Protein AF-A0AAE0AMY6-F1 (afdb_monomer)

Nearest PDB structures (foldseek):
  6flw-assembly1_B  TM=9.405E-01  e=1.681E-11  Ananas comosus
  4pit-assembly2_D  TM=9.006E-01  e=4.063E-11  Musa acuminata
  3mit-assembly1_A  TM=9.117E-01  e=1.650E-10  Musa acuminata
  4piu-assembly1_A  TM=9.209E-01  e=1.928E-10  Musa acuminata
  4wog-assembly1_D  TM=8.579E-01  e=2.721E-09  Artocarpus

Sequence (171 aa):
MPKGGIVEIIINHGVIIDSLSFKSVCANKEAEYSSNFGGKGGSKTQISIDWPEEYLTSISGTTVKNNNAESYNNAESFVESLTFYTNWHTHGPFGFEKGTHFSLPIENRVIVGFHGRADDYMNAIGVYQNAATSIQGQFMTHKILFLVTKIMSLLVFSLRLTEDWCFGLVI

Radius of gyration: 24.16 Å; Cα contacts (8 Å, |Δi|>4): 359; chains: 1; bounding box: 37×28×103 Å

InterPro domains:
  IPR001229 Jacalin-like lectin domain [PF01419] (5-128)
  IPR001229 Jacalin-like lectin domain [PS51752] (1-131)
  IPR001229 Jacalin-like lectin domain [SM00915] (4-131)
  IPR033734 Jacalin-like lectin domain, plant [cd09612] (5-128)
  IPR036404 Jacalin-like lectin domain superfamily [G3DSA:2.100.10.30] (1-133)
  IPR036404 Jacalin-like lectin domain superfamily [SSF51101] (4-129)

pLDDT: mean 81.61, std 18.01, range [33.69, 98.62]

Structure (mmCIF, N/CA/C/O backbone):
data_AF-A0AAE0AMY6-F1
#
_e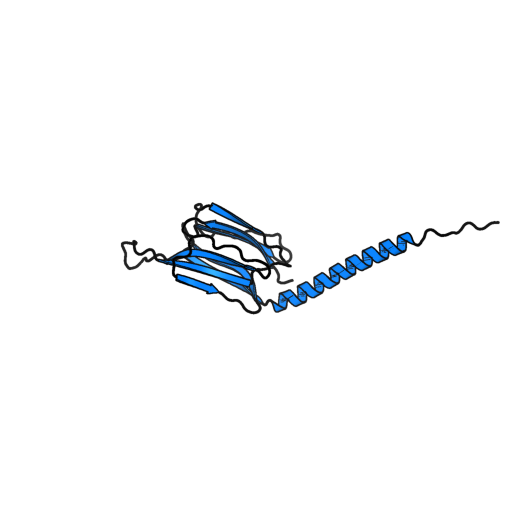ntry.id   AF-A0AAE0AMY6-F1
#
loop_
_atom_site.group_PDB
_atom_site.id
_atom_site.type_symbol
_atom_site.label_atom_id
_atom_site.label_alt_id
_atom_site.label_comp_id
_atom_site.label_asym_id
_atom_site.label_entity_id
_atom_site.label_seq_id
_atom_site.pdbx_PDB_ins_code
_atom_site.Cartn_x
_atom_site.Cartn_y
_atom_site.Cartn_z
_atom_site.occupancy
_atom_site.B_iso_or_equiv
_atom_site.auth_seq_id
_atom_site.auth_comp_id
_atom_site.auth_asym_id
_atom_site.auth_atom_id
_atom_site.pdbx_PDB_model_num
ATOM 1 N N . MET A 1 1 ? -15.451 -6.971 17.723 1.00 40.22 1 MET A N 1
ATOM 2 C CA . MET A 1 1 ? -14.424 -6.348 16.869 1.00 40.22 1 MET A CA 1
ATOM 3 C C . MET A 1 1 ? -14.489 -7.003 15.486 1.00 40.22 1 MET A C 1
ATOM 5 O O . MET A 1 1 ? -14.637 -8.231 15.473 1.00 40.22 1 MET A O 1
ATOM 9 N N . PRO A 1 2 ? -14.370 -6.283 14.340 1.00 50.56 2 PRO A N 1
ATOM 10 C CA . PRO A 1 2 ? -13.691 -6.893 13.201 1.00 50.56 2 PRO A CA 1
ATOM 11 C C . PRO A 1 2 ? -12.449 -7.521 13.794 1.00 50.56 2 PRO A C 1
ATOM 13 O O . PRO A 1 2 ? -11.787 -6.910 14.637 1.00 50.56 2 PRO A O 1
ATOM 16 N N . LYS A 1 3 ? -12.202 -8.784 13.483 1.00 62.28 3 LYS A N 1
ATOM 17 C CA . LYS A 1 3 ? -11.172 -9.540 14.185 1.00 62.28 3 LYS A CA 1
ATOM 18 C C . LYS A 1 3 ? -9.767 -9.064 13.814 1.00 62.28 3 LYS A C 1
ATOM 20 O O . LYS A 1 3 ? -8.887 -9.903 13.804 1.00 62.28 3 LYS A O 1
ATOM 25 N N . GLY A 1 4 ? -9.562 -7.797 13.469 1.00 81.12 4 GLY A N 1
ATOM 26 C CA . GLY A 1 4 ? -8.302 -7.231 13.053 1.00 81.12 4 GLY A CA 1
ATOM 27 C C . GLY A 1 4 ? -8.423 -6.043 12.108 1.00 81.12 4 GLY A C 1
ATOM 28 O O . GLY A 1 4 ? -9.482 -5.817 11.520 1.00 81.12 4 GLY A O 1
ATOM 29 N N . GLY A 1 5 ? -7.313 -5.330 11.966 1.00 90.06 5 GLY A N 1
ATOM 30 C CA . GLY A 1 5 ? -7.114 -4.209 11.053 1.00 90.06 5 GLY A CA 1
ATOM 31 C C . GLY A 1 5 ? -5.622 -3.933 10.871 1.00 90.06 5 GLY A C 1
ATOM 32 O O . GLY A 1 5 ? -4.793 -4.438 11.635 1.00 90.06 5 GLY A O 1
ATOM 33 N N . ILE A 1 6 ? -5.275 -3.172 9.836 1.00 94.94 6 ILE A N 1
ATOM 34 C CA . ILE A 1 6 ? -3.893 -2.749 9.583 1.00 94.94 6 ILE A CA 1
ATOM 35 C C . ILE A 1 6 ? -3.546 -1.615 10.552 1.00 94.94 6 ILE A C 1
ATOM 37 O O . ILE A 1 6 ? -4.314 -0.668 10.680 1.00 94.94 6 ILE A O 1
ATOM 41 N N . VAL A 1 7 ? -2.394 -1.726 11.215 1.00 95.88 7 VAL A N 1
ATOM 42 C CA . VAL A 1 7 ? -1.852 -0.712 12.144 1.00 95.88 7 VAL A CA 1
ATOM 43 C C . VAL A 1 7 ? -0.606 -0.028 11.589 1.00 95.88 7 VAL A C 1
ATOM 45 O O . VAL A 1 7 ? -0.249 1.061 12.025 1.00 95.88 7 VAL A O 1
ATOM 48 N N . GLU A 1 8 ? 0.073 -0.658 10.630 1.00 98.19 8 GLU A N 1
ATOM 49 C CA . GLU A 1 8 ? 1.257 -0.088 9.996 1.00 98.19 8 GLU A CA 1
ATOM 50 C C . GLU A 1 8 ? 1.397 -0.575 8.555 1.00 98.19 8 GLU A C 1
ATOM 52 O O . GLU A 1 8 ? 1.143 -1.745 8.263 1.00 98.19 8 GLU A O 1
ATOM 57 N N . ILE A 1 9 ? 1.853 0.309 7.671 1.00 98.56 9 ILE A N 1
ATOM 58 C CA . ILE A 1 9 ? 2.292 -0.021 6.315 1.00 98.56 9 ILE A CA 1
ATOM 59 C C . ILE A 1 9 ? 3.736 0.445 6.164 1.00 98.56 9 ILE A C 1
ATOM 61 O O . ILE A 1 9 ? 4.067 1.591 6.469 1.00 98.56 9 ILE A O 1
ATOM 65 N N . ILE A 1 10 ? 4.589 -0.436 5.656 1.00 98.50 10 ILE A N 1
ATOM 66 C CA . ILE A 1 10 ? 5.936 -0.106 5.212 1.00 98.50 10 ILE A CA 1
ATOM 67 C C . ILE A 1 10 ? 5.952 -0.238 3.695 1.00 98.50 10 ILE A C 1
ATOM 69 O O . ILE A 1 10 ? 5.712 -1.320 3.158 1.00 98.50 10 ILE A O 1
ATOM 73 N N . ILE A 1 11 ? 6.257 0.862 3.017 1.00 98.50 11 ILE A N 1
ATOM 74 C CA . ILE A 1 11 ? 6.393 0.912 1.566 1.00 98.50 11 ILE A CA 1
ATOM 75 C C . ILE A 1 11 ? 7.796 1.393 1.207 1.00 98.50 11 ILE A C 1
ATOM 77 O O . ILE A 1 11 ? 8.239 2.446 1.668 1.00 98.50 11 ILE A O 1
ATOM 81 N N . ASN A 1 12 ? 8.503 0.608 0.400 1.00 98.25 12 ASN A N 1
ATOM 82 C CA . ASN A 1 12 ? 9.777 0.998 -0.186 1.00 98.25 12 ASN A CA 1
ATOM 83 C C . ASN A 1 12 ? 9.531 1.399 -1.637 1.00 98.25 12 ASN A C 1
ATOM 85 O O . ASN A 1 12 ? 8.919 0.643 -2.395 1.00 98.25 12 ASN A O 1
ATOM 89 N N . HIS A 1 13 ? 9.970 2.598 -2.011 1.00 97.62 13 HIS A N 1
ATOM 90 C CA . HIS A 1 13 ? 9.676 3.154 -3.330 1.00 97.62 13 HIS A CA 1
ATOM 91 C C . HIS A 1 13 ? 10.806 4.028 -3.872 1.00 97.62 13 HIS A C 1
ATOM 93 O O . HIS A 1 13 ? 11.558 4.656 -3.121 1.00 97.62 13 HIS A O 1
ATOM 99 N N . GLY A 1 14 ? 10.911 4.057 -5.196 1.00 94.38 14 GLY A N 1
ATOM 100 C CA . GLY A 1 14 ? 11.752 4.964 -5.967 1.00 94.38 14 GLY A CA 1
ATOM 101 C C . GLY A 1 14 ? 10.951 5.541 -7.129 1.00 94.38 14 GLY A C 1
ATOM 102 O O . GLY A 1 14 ? 9.996 6.280 -6.924 1.00 94.38 14 GLY A O 1
ATOM 103 N N . VAL A 1 15 ? 11.324 5.193 -8.363 1.00 91.25 15 VAL A N 1
ATOM 104 C CA . VAL A 1 15 ? 10.487 5.485 -9.546 1.00 91.25 15 VAL A CA 1
ATOM 105 C C . VAL A 1 15 ? 9.274 4.549 -9.607 1.00 91.25 15 VAL A C 1
ATOM 107 O O . VAL A 1 15 ? 8.220 4.946 -10.088 1.00 91.25 15 VAL A O 1
ATOM 110 N N . ILE A 1 16 ? 9.425 3.326 -9.096 1.00 93.88 16 ILE A N 1
ATOM 111 C CA . ILE A 1 16 ? 8.370 2.316 -8.964 1.00 93.88 16 ILE A CA 1
ATOM 112 C C . ILE A 1 16 ? 8.266 1.853 -7.507 1.00 93.88 16 ILE A C 1
ATOM 114 O O . ILE A 1 16 ? 9.087 2.243 -6.670 1.00 93.88 16 ILE A O 1
ATOM 118 N N . ILE A 1 17 ? 7.273 1.018 -7.198 1.00 97.31 17 ILE A N 1
ATOM 119 C CA . ILE A 1 17 ? 7.164 0.377 -5.887 1.00 97.31 17 ILE A CA 1
ATOM 120 C C . ILE A 1 17 ? 8.095 -0.838 -5.827 1.00 97.31 17 ILE A C 1
ATOM 122 O O . ILE A 1 17 ? 7.868 -1.855 -6.488 1.00 97.31 17 ILE A O 1
ATOM 126 N N . ASP A 1 18 ? 9.135 -0.739 -5.000 1.00 96.19 18 ASP A N 1
ATOM 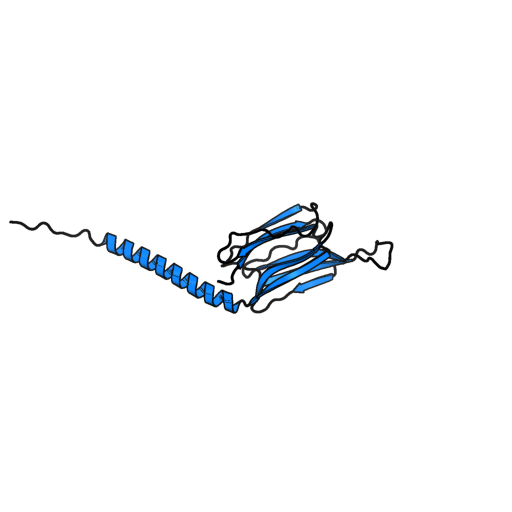127 C CA . ASP A 1 18 ? 10.088 -1.819 -4.752 1.00 96.19 18 ASP A CA 1
ATOM 128 C C . ASP A 1 18 ? 9.478 -2.900 -3.868 1.00 96.19 18 ASP A C 1
ATOM 130 O O . ASP A 1 18 ? 9.555 -4.086 -4.191 1.00 96.19 18 ASP A O 1
ATOM 134 N N . SER A 1 19 ? 8.857 -2.505 -2.754 1.00 97.44 19 SER A N 1
ATOM 135 C CA . SER A 1 19 ? 8.168 -3.459 -1.892 1.00 97.44 19 SER A CA 1
ATOM 136 C C . SER A 1 19 ? 7.124 -2.862 -0.961 1.00 97.44 19 SER A C 1
ATOM 138 O O . SER A 1 19 ? 7.110 -1.667 -0.663 1.00 97.44 19 SER A O 1
ATOM 140 N N . LEU A 1 20 ? 6.253 -3.745 -0.476 1.00 98.12 20 LEU A N 1
ATOM 141 C CA . LEU A 1 20 ? 5.234 -3.465 0.525 1.00 98.12 20 LEU A CA 1
ATOM 142 C C . LEU A 1 20 ? 5.278 -4.537 1.620 1.00 98.12 20 LEU A C 1
ATOM 144 O O . LEU A 1 20 ? 5.345 -5.731 1.334 1.00 98.12 20 LEU A O 1
ATOM 148 N N . SER A 1 21 ? 5.155 -4.133 2.876 1.00 97.69 21 SER A N 1
ATOM 149 C CA . SER A 1 21 ? 4.741 -5.009 3.973 1.00 97.69 21 SER A CA 1
ATOM 150 C C . SER A 1 21 ? 3.800 -4.249 4.895 1.00 97.69 21 SER A C 1
ATOM 152 O O . SER A 1 21 ? 3.742 -3.020 4.876 1.00 97.69 21 SER A O 1
ATOM 154 N N . PHE A 1 22 ? 3.016 -4.968 5.685 1.00 97.69 22 PHE A N 1
ATOM 155 C CA . PHE A 1 22 ? 2.082 -4.341 6.608 1.00 97.69 22 PHE A CA 1
ATOM 156 C C . PHE A 1 22 ? 2.008 -5.121 7.908 1.00 97.69 22 PHE A C 1
ATOM 158 O O . PHE A 1 22 ? 2.178 -6.339 7.933 1.00 97.69 22 PHE A O 1
ATOM 165 N N . LYS A 1 23 ? 1.728 -4.409 8.993 1.00 96.62 23 LYS A N 1
ATOM 166 C CA . LYS A 1 23 ? 1.431 -4.996 10.291 1.00 96.62 23 LYS A CA 1
ATOM 167 C C . LYS A 1 23 ? -0.066 -4.949 10.517 1.00 96.62 23 LYS A C 1
ATOM 169 O O . LYS A 1 23 ? -0.695 -3.906 10.336 1.00 96.62 23 LYS A O 1
ATOM 174 N N . SER A 1 24 ? -0.636 -6.066 10.943 1.00 92.75 24 SER A N 1
ATOM 175 C CA . SER A 1 24 ? -2.055 -6.147 11.275 1.00 92.75 24 SER A CA 1
ATOM 176 C C . SER A 1 24 ? -2.256 -6.755 12.652 1.00 92.75 24 SER A C 1
ATOM 178 O O . SER A 1 24 ? -1.534 -7.662 13.064 1.00 92.75 24 SER A O 1
ATOM 180 N N . VAL A 1 25 ? -3.238 -6.240 13.380 1.00 89.38 25 VAL A N 1
ATOM 181 C CA . VAL A 1 25 ? -3.747 -6.884 14.592 1.00 89.38 25 VAL A CA 1
ATOM 182 C C . VAL A 1 25 ? -4.810 -7.887 14.194 1.00 89.38 25 VAL A C 1
ATOM 184 O O . VAL A 1 25 ? -5.566 -7.616 13.267 1.00 89.38 25 VAL A O 1
ATOM 187 N N . CYS A 1 26 ? -4.905 -9.013 14.901 1.00 80.25 26 CYS A N 1
ATOM 188 C CA . CYS A 1 26 ? -6.055 -9.908 14.822 1.00 80.25 26 CYS A CA 1
ATOM 189 C C . CYS A 1 26 ? -6.663 -10.127 16.216 1.00 80.25 26 CYS A C 1
ATOM 191 O O . CYS A 1 26 ? -5.959 -10.060 17.217 1.00 80.25 26 CYS A O 1
ATOM 193 N N . ALA A 1 27 ? -7.970 -10.387 16.319 1.00 71.00 27 ALA A N 1
ATOM 194 C CA . ALA A 1 27 ? -8.620 -10.584 17.612 1.00 71.00 27 ALA A CA 1
ATOM 195 C C . ALA A 1 27 ? -7.957 -11.743 18.357 1.00 71.00 27 ALA A C 1
ATOM 197 O O . ALA A 1 27 ? -7.867 -12.855 17.831 1.00 71.00 27 ALA A O 1
ATOM 198 N N . ASN A 1 28 ? -7.548 -11.459 19.593 1.00 67.31 28 ASN A N 1
ATOM 199 C CA . ASN A 1 28 ? -6.885 -12.392 20.502 1.00 67.31 28 ASN A CA 1
ATOM 200 C C . ASN A 1 28 ? -5.501 -12.862 20.019 1.00 67.31 28 ASN A C 1
ATOM 202 O O . ASN A 1 28 ? -5.031 -13.909 20.458 1.00 67.31 28 ASN A O 1
ATOM 206 N N . LYS A 1 29 ? -4.860 -12.108 19.118 1.00 73.19 29 LYS A N 1
ATOM 207 C CA . LYS A 1 29 ? -3.481 -12.327 18.679 1.00 73.19 29 LYS A CA 1
ATOM 208 C C . LYS A 1 29 ? -2.677 -11.040 18.795 1.00 73.19 29 LYS A C 1
ATOM 210 O O . LYS A 1 29 ? -3.230 -9.943 18.720 1.00 73.19 29 LYS A O 1
ATOM 215 N N . GLU A 1 30 ? -1.371 -11.190 18.966 1.00 81.81 30 GLU A N 1
ATOM 216 C CA . GLU A 1 30 ? -0.452 -10.064 18.848 1.00 81.81 30 GLU A CA 1
ATOM 217 C C . GLU A 1 30 ? -0.438 -9.527 17.411 1.00 81.81 30 GLU A C 1
ATOM 219 O O . GLU A 1 30 ? -0.859 -10.193 16.463 1.00 81.81 30 GLU A O 1
ATOM 224 N N . ALA A 1 31 ? 0.003 -8.281 17.256 1.00 86.62 31 ALA A N 1
ATOM 225 C CA . ALA A 1 31 ? 0.132 -7.663 15.948 1.00 86.62 31 ALA A CA 1
ATOM 226 C C . ALA A 1 31 ? 1.286 -8.311 15.172 1.00 86.62 31 ALA A C 1
ATOM 228 O O . ALA A 1 31 ? 2.437 -8.234 15.603 1.00 86.62 31 ALA A O 1
ATOM 229 N N . GLU A 1 32 ? 0.993 -8.871 14.004 1.00 92.19 32 GLU A N 1
ATOM 230 C CA . GLU A 1 32 ? 1.958 -9.595 13.177 1.00 92.19 32 GLU A CA 1
ATOM 231 C C . GLU A 1 32 ? 2.218 -8.847 11.867 1.00 92.19 32 GLU A C 1
ATOM 233 O O . GLU A 1 32 ? 1.322 -8.213 11.299 1.00 92.19 32 GLU A O 1
ATOM 238 N N . TYR A 1 33 ? 3.462 -8.919 11.394 1.00 94.88 33 TYR A N 1
ATOM 239 C CA . TYR A 1 33 ? 3.828 -8.438 10.067 1.00 94.88 33 TYR A CA 1
ATOM 240 C C . TYR A 1 33 ? 3.501 -9.483 9.004 1.00 94.88 33 TYR A C 1
ATOM 242 O O . TYR A 1 33 ? 3.716 -10.679 9.199 1.00 94.88 33 TYR A O 1
ATOM 250 N N . SER A 1 34 ? 3.046 -9.011 7.849 1.00 94.94 34 SER A N 1
ATOM 251 C CA . SER A 1 34 ? 3.034 -9.795 6.623 1.00 94.94 34 SER A CA 1
ATOM 252 C C . SER A 1 34 ? 4.459 -10.139 6.184 1.00 94.94 34 SER A C 1
ATOM 254 O O . SER A 1 34 ? 5.437 -9.504 6.586 1.00 94.94 34 SER A O 1
ATOM 256 N N . SER A 1 35 ? 4.580 -11.087 5.256 1.00 94.56 35 SER A N 1
ATOM 257 C CA . SER A 1 35 ? 5.783 -11.181 4.428 1.00 94.56 35 SER A CA 1
ATOM 258 C C . SER A 1 35 ? 6.017 -9.871 3.662 1.00 94.56 35 SER A C 1
ATOM 260 O O . SER A 1 35 ? 5.079 -9.108 3.411 1.00 94.56 35 SER A O 1
ATOM 262 N N . ASN A 1 36 ? 7.270 -9.618 3.285 1.00 95.00 36 ASN A N 1
ATOM 263 C CA . ASN A 1 36 ? 7.610 -8.529 2.377 1.00 95.00 36 ASN A CA 1
ATOM 264 C C . ASN A 1 36 ? 7.263 -8.931 0.941 1.00 95.00 36 ASN A C 1
ATOM 266 O O . ASN A 1 36 ? 7.729 -9.966 0.466 1.00 95.00 36 ASN A O 1
ATOM 270 N N . PHE A 1 37 ? 6.461 -8.119 0.260 1.00 94.19 37 PHE A N 1
ATOM 271 C CA . PHE A 1 37 ? 6.127 -8.295 -1.149 1.00 94.19 37 PHE A CA 1
ATOM 272 C C . PHE A 1 37 ? 7.065 -7.424 -1.980 1.00 94.19 37 PHE A C 1
ATOM 274 O O . PHE A 1 37 ? 6.827 -6.224 -2.081 1.00 94.19 37 PHE A O 1
ATOM 281 N N . GLY A 1 38 ? 8.124 -8.010 -2.540 1.00 94.06 38 GLY A N 1
ATOM 282 C CA . GLY A 1 38 ? 9.098 -7.313 -3.384 1.00 94.06 38 GLY A CA 1
ATOM 283 C C . GLY A 1 38 ? 10.525 -7.330 -2.830 1.00 94.06 38 GLY A C 1
ATOM 284 O O . GLY A 1 38 ? 10.827 -8.022 -1.849 1.00 94.06 38 GLY A O 1
ATOM 285 N N . GLY A 1 39 ? 11.398 -6.532 -3.445 1.00 92.88 39 GLY A N 1
ATOM 286 C CA . GLY A 1 39 ? 12.827 -6.482 -3.157 1.00 92.88 39 GLY A CA 1
ATOM 287 C C . GLY A 1 39 ? 13.228 -5.561 -1.999 1.00 92.88 39 GLY A C 1
ATOM 288 O O . GLY A 1 39 ? 12.407 -5.039 -1.240 1.00 92.88 39 GLY A O 1
ATOM 289 N N . LYS A 1 40 ? 14.546 -5.367 -1.864 1.00 94.06 40 LYS A N 1
ATOM 290 C CA . LYS A 1 40 ? 15.195 -4.536 -0.826 1.00 94.06 40 LYS A CA 1
ATOM 291 C C . LYS A 1 40 ? 15.580 -3.130 -1.316 1.00 94.06 40 LYS A C 1
ATOM 293 O O . LYS A 1 40 ? 16.319 -2.438 -0.618 1.00 94.06 40 LYS A O 1
ATOM 298 N N . GLY A 1 41 ? 15.167 -2.763 -2.529 1.00 93.50 41 GLY A N 1
ATOM 299 C CA . GLY A 1 41 ? 15.420 -1.450 -3.117 1.00 93.50 41 GLY A CA 1
ATOM 300 C C . GLY A 1 41 ? 14.522 -0.358 -2.534 1.00 93.50 41 GLY A C 1
ATOM 301 O O . GLY A 1 41 ? 13.781 -0.590 -1.579 1.00 93.50 41 GLY A O 1
ATOM 302 N N . GLY A 1 42 ? 14.590 0.829 -3.135 1.00 95.31 42 GLY A N 1
ATOM 303 C CA . GLY A 1 42 ? 13.743 1.965 -2.781 1.00 95.31 42 GLY A CA 1
ATOM 304 C C . GLY A 1 42 ? 14.072 2.631 -1.441 1.00 95.31 42 GLY A C 1
ATOM 305 O O . GLY A 1 42 ? 14.866 2.156 -0.629 1.00 95.31 42 GLY A O 1
ATOM 306 N N . SER A 1 43 ? 13.443 3.784 -1.218 1.00 97.88 43 SER A N 1
ATOM 307 C CA . SER A 1 43 ? 13.465 4.495 0.061 1.00 97.88 43 SER A CA 1
ATOM 308 C C . SER A 1 43 ? 12.292 4.055 0.929 1.00 97.88 43 SER A C 1
ATOM 310 O O . SER A 1 43 ? 11.143 4.064 0.485 1.00 97.88 43 SER A O 1
ATOM 312 N N . LYS A 1 44 ? 12.576 3.706 2.188 1.00 98.25 44 LYS A N 1
ATOM 313 C CA . LYS A 1 44 ? 11.558 3.269 3.147 1.00 98.25 44 LYS A CA 1
ATOM 314 C C . LYS A 1 44 ? 10.688 4.436 3.598 1.00 98.25 44 LYS A C 1
ATOM 316 O O . LYS A 1 44 ? 11.189 5.423 4.128 1.00 98.25 44 LYS A O 1
ATOM 321 N N . THR A 1 45 ? 9.376 4.273 3.483 1.00 98.62 45 THR A N 1
ATOM 322 C CA . THR A 1 45 ? 8.367 5.110 4.137 1.00 98.62 45 THR A CA 1
ATOM 323 C C . THR A 1 45 ? 7.494 4.244 5.038 1.00 98.62 45 THR A C 1
ATOM 325 O O . THR A 1 45 ? 7.100 3.142 4.661 1.00 98.62 45 THR A O 1
ATOM 328 N N . GLN A 1 46 ? 7.213 4.733 6.244 1.00 98.56 46 GLN A N 1
ATOM 329 C CA . GLN A 1 46 ? 6.379 4.051 7.231 1.00 98.56 46 GLN A CA 1
ATOM 330 C C . GLN A 1 46 ? 5.132 4.889 7.505 1.00 98.56 46 GLN A C 1
ATOM 332 O O . GLN A 1 46 ? 5.228 6.097 7.718 1.00 98.56 46 GLN A O 1
ATOM 337 N N . ILE A 1 47 ? 3.976 4.236 7.490 1.00 98.44 47 ILE A N 1
ATOM 338 C CA . ILE A 1 47 ? 2.668 4.841 7.722 1.00 98.44 47 ILE A CA 1
ATOM 339 C C . ILE A 1 47 ? 2.057 4.143 8.928 1.00 98.44 47 ILE A C 1
ATOM 341 O O . ILE A 1 47 ? 1.788 2.943 8.871 1.00 98.44 47 ILE A O 1
ATOM 345 N N . SER A 1 48 ? 1.833 4.892 10.001 1.00 97.81 48 SER A N 1
ATOM 346 C CA . SER A 1 48 ? 1.093 4.416 11.168 1.00 97.81 48 SER A CA 1
ATOM 347 C C . SER A 1 48 ? -0.392 4.685 10.971 1.00 97.81 48 SER A C 1
ATOM 349 O O . SER A 1 48 ? -0.761 5.790 10.583 1.00 97.81 48 SER A O 1
ATOM 351 N N . ILE A 1 49 ? -1.224 3.687 11.253 1.00 96.44 49 ILE A N 1
ATOM 352 C CA . ILE A 1 49 ? -2.683 3.777 11.179 1.00 96.44 49 ILE A CA 1
ATOM 353 C C . ILE A 1 49 ? -3.225 3.639 12.598 1.00 96.44 49 ILE A C 1
ATOM 355 O O . ILE A 1 49 ? -2.964 2.630 13.260 1.00 96.44 49 ILE A O 1
ATOM 359 N N . ASP A 1 50 ? -3.978 4.638 13.060 1.00 93.69 50 ASP A N 1
ATOM 360 C CA . ASP A 1 50 ? -4.560 4.664 14.409 1.00 93.69 50 ASP A CA 1
ATOM 361 C C . ASP A 1 50 ? -5.791 3.750 14.525 1.00 93.69 50 ASP A C 1
ATOM 363 O O . ASP A 1 50 ? -6.913 4.185 14.775 1.00 93.69 50 ASP A O 1
ATOM 367 N N . TRP A 1 51 ? -5.608 2.455 14.273 1.00 89.50 51 TRP A N 1
ATOM 368 C CA . TRP A 1 51 ? -6.674 1.471 14.420 1.00 89.50 51 TRP A CA 1
ATOM 369 C C . TRP A 1 51 ? -7.092 1.353 15.896 1.00 89.50 51 TRP A C 1
ATOM 371 O O . TRP A 1 51 ? -6.224 1.128 16.746 1.00 89.50 51 TRP A O 1
ATOM 381 N N . PRO A 1 52 ? -8.398 1.325 16.223 1.00 87.38 52 PRO A N 1
ATOM 382 C CA . PRO A 1 52 ? -9.539 1.230 15.307 1.00 87.38 52 PRO A CA 1
ATOM 383 C C . PRO A 1 52 ? -10.111 2.518 14.701 1.00 87.38 52 PRO A C 1
ATOM 385 O O . PRO A 1 52 ? -10.971 2.439 13.820 1.00 87.38 52 PRO A O 1
ATOM 388 N N . GLU A 1 53 ? -9.752 3.683 15.214 1.00 87.88 53 GLU A N 1
ATOM 389 C CA . GLU A 1 53 ? -10.370 4.950 14.838 1.00 87.88 53 GLU A CA 1
ATOM 390 C C . GLU A 1 53 ? -10.047 5.377 13.401 1.00 87.88 53 GLU A C 1
ATOM 392 O O . GLU A 1 53 ? -10.902 5.962 12.725 1.00 87.88 53 GLU A O 1
ATOM 397 N N . GLU A 1 54 ? -8.855 5.025 12.937 1.00 92.38 54 GLU A N 1
ATOM 398 C CA . GLU A 1 54 ? -8.398 5.152 11.568 1.00 92.38 54 GLU A CA 1
ATOM 399 C C . GLU A 1 54 ? -8.295 3.783 10.893 1.00 92.38 54 GLU A C 1
ATOM 401 O O . GLU A 1 54 ? -7.796 2.805 11.451 1.00 92.38 54 GLU A O 1
ATOM 406 N N . TYR A 1 55 ? -8.776 3.704 9.659 1.00 92.19 55 TYR A N 1
ATOM 407 C CA . TYR A 1 55 ? -8.746 2.494 8.862 1.00 92.19 55 TYR A CA 1
ATOM 408 C C . TYR A 1 55 ? -8.757 2.817 7.374 1.00 92.19 55 TYR A C 1
ATOM 410 O O . TYR A 1 55 ? -9.305 3.825 6.927 1.00 92.19 55 TYR A O 1
ATOM 418 N N . LEU A 1 56 ? -8.167 1.919 6.591 1.00 94.56 56 LEU A N 1
ATOM 419 C CA . LEU A 1 56 ? -8.089 2.050 5.144 1.00 94.56 56 LEU A CA 1
ATOM 420 C C . LEU A 1 56 ? -9.459 1.865 4.482 1.00 94.56 56 LEU A C 1
ATOM 422 O O . LEU A 1 56 ? -10.155 0.868 4.7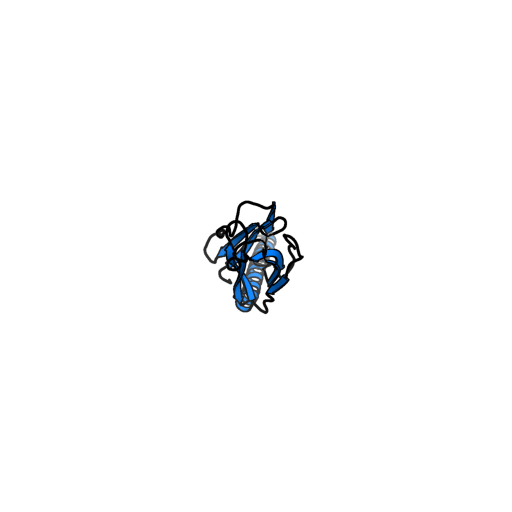10 1.00 94.56 56 LEU A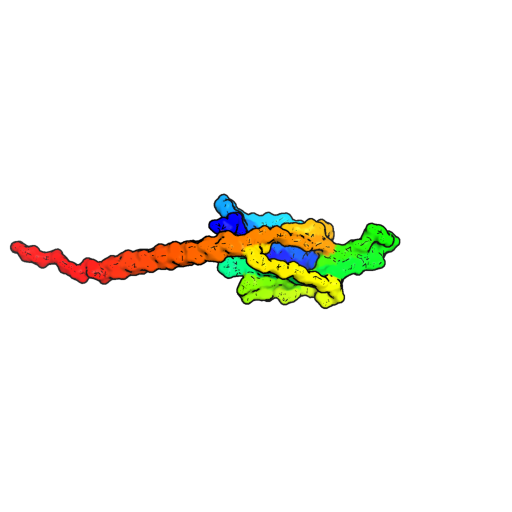 O 1
ATOM 426 N N . THR A 1 57 ? -9.797 2.807 3.610 1.00 93.56 57 THR A N 1
ATOM 427 C CA . THR A 1 57 ? -11.059 2.873 2.865 1.00 93.56 57 THR A CA 1
ATOM 428 C C . THR A 1 57 ? -10.864 2.671 1.368 1.00 93.56 57 THR A C 1
ATOM 430 O O . THR A 1 57 ? -11.811 2.302 0.685 1.00 93.56 57 THR A O 1
ATOM 433 N N . SER A 1 58 ? -9.666 2.907 0.830 1.00 95.69 58 SER A N 1
ATOM 434 C CA . SER A 1 58 ? -9.391 2.775 -0.604 1.00 95.69 58 SER A CA 1
ATOM 435 C C . SER A 1 58 ? -7.886 2.750 -0.876 1.00 95.69 58 SER A C 1
ATOM 437 O O . SER A 1 58 ? -7.083 3.170 -0.038 1.00 95.69 58 SER A O 1
ATOM 439 N N . ILE A 1 59 ? -7.519 2.303 -2.078 1.00 97.44 59 ILE A N 1
ATOM 440 C CA . ILE A 1 59 ? -6.203 2.545 -2.676 1.00 97.44 59 ILE A CA 1
ATOM 441 C C . ILE A 1 59 ? -6.350 3.025 -4.122 1.00 97.44 59 ILE A C 1
ATOM 443 O O . ILE A 1 59 ? -7.301 2.663 -4.824 1.00 97.44 59 ILE A O 1
ATOM 447 N N . SER A 1 60 ? -5.381 3.803 -4.582 1.00 97.75 60 SER A N 1
ATOM 448 C CA . SER A 1 60 ? -5.181 4.137 -5.994 1.00 97.75 60 SER A CA 1
ATOM 449 C C . SER A 1 60 ? -3.700 4.060 -6.345 1.00 97.75 60 SER A C 1
ATOM 451 O O . SER A 1 60 ? -2.855 3.870 -5.468 1.00 97.75 60 SER A O 1
ATOM 453 N N . GLY A 1 61 ? -3.385 4.174 -7.628 1.00 97.81 61 GLY A N 1
ATOM 454 C CA . GLY A 1 61 ? -2.009 4.203 -8.097 1.00 97.81 61 GLY A CA 1
ATOM 455 C C . GLY A 1 61 ? -1.913 4.159 -9.611 1.00 97.81 61 GLY A C 1
ATOM 456 O O . GLY A 1 61 ? -2.923 4.211 -10.314 1.00 97.81 61 GLY A O 1
ATOM 457 N N . THR A 1 62 ? -0.695 4.024 -10.121 1.00 96.88 62 THR A N 1
ATOM 458 C CA . THR A 1 62 ? -0.416 3.816 -11.544 1.00 96.88 62 THR A CA 1
ATOM 459 C C . THR A 1 62 ? 0.325 2.506 -11.776 1.00 96.88 62 THR A C 1
ATOM 461 O O . THR A 1 62 ? 1.042 1.994 -10.916 1.00 96.88 62 THR A O 1
ATOM 464 N N . THR A 1 63 ? 0.144 1.935 -12.965 1.00 94.81 63 THR A N 1
ATOM 465 C CA . THR A 1 63 ? 0.912 0.779 -13.440 1.00 94.81 63 THR A CA 1
ATOM 466 C C . THR A 1 63 ? 1.642 1.109 -14.730 1.00 94.81 63 THR A C 1
ATOM 468 O O . THR A 1 63 ? 1.118 1.814 -15.596 1.00 94.81 63 THR A O 1
ATOM 471 N N . VAL A 1 64 ? 2.843 0.567 -14.887 1.00 91.88 64 VAL A N 1
ATOM 472 C CA . VAL A 1 64 ? 3.644 0.704 -16.105 1.00 91.88 64 VAL A CA 1
ATOM 473 C C . VAL A 1 64 ? 3.993 -0.674 -16.649 1.00 91.88 64 VAL A C 1
ATOM 475 O O . VAL A 1 64 ? 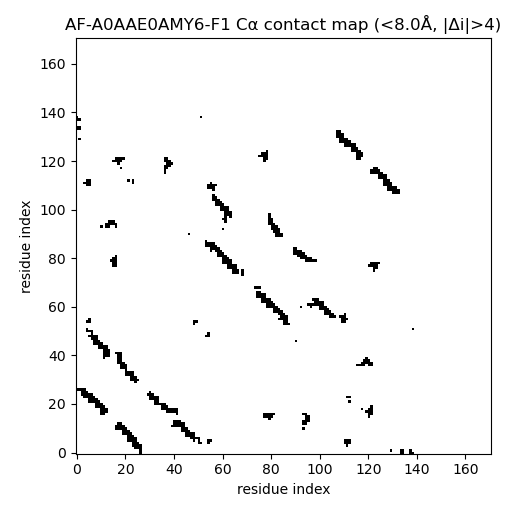4.148 -1.631 -15.892 1.00 91.88 64 VAL A O 1
ATOM 478 N N . LYS A 1 65 ? 4.100 -0.788 -17.973 1.00 87.75 65 LYS A N 1
ATOM 479 C CA . LYS A 1 65 ? 4.588 -1.997 -18.643 1.00 87.75 65 LYS A CA 1
ATOM 480 C C . LYS A 1 65 ? 6.031 -1.785 -19.066 1.00 87.75 65 LYS A C 1
ATOM 482 O O . LYS A 1 65 ? 6.345 -0.766 -19.679 1.00 87.75 65 LYS A O 1
ATOM 487 N N . ASN A 1 66 ? 6.891 -2.752 -18.779 1.00 74.69 66 ASN A N 1
ATOM 488 C CA . ASN A 1 66 ? 8.225 -2.781 -19.350 1.00 74.69 66 ASN A CA 1
ATOM 489 C C . ASN A 1 66 ? 8.172 -3.422 -20.737 1.00 74.69 66 ASN A C 1
ATOM 491 O O . ASN A 1 66 ? 8.023 -4.633 -20.884 1.00 74.69 66 ASN A O 1
ATOM 495 N N . ASN A 1 67 ? 8.290 -2.575 -21.757 1.00 67.25 67 ASN A N 1
ATOM 496 C CA . ASN A 1 67 ? 8.265 -2.986 -23.160 1.00 67.25 67 ASN A CA 1
ATOM 497 C C . ASN A 1 67 ? 9.661 -3.371 -23.690 1.00 67.25 67 ASN A C 1
ATOM 499 O O . ASN A 1 67 ? 9.779 -3.723 -24.858 1.00 67.25 67 ASN A O 1
ATOM 503 N N . ASN A 1 68 ? 10.707 -3.296 -22.855 1.00 60.56 68 ASN A N 1
ATOM 504 C CA . ASN A 1 68 ? 12.085 -3.628 -23.234 1.00 60.56 68 ASN A CA 1
ATOM 505 C C . ASN A 1 68 ? 12.418 -5.113 -23.023 1.00 60.56 68 ASN A C 1
ATOM 507 O O . ASN A 1 68 ? 13.550 -5.524 -23.265 1.00 60.56 68 ASN A O 1
ATOM 511 N N . ALA A 1 69 ? 11.464 -5.926 -22.558 1.00 56.81 69 ALA A N 1
ATOM 512 C CA . ALA A 1 69 ? 11.639 -7.368 -22.522 1.00 56.81 69 ALA A CA 1
ATOM 513 C C . ALA A 1 69 ? 11.689 -7.883 -23.969 1.00 56.81 69 ALA A C 1
ATOM 515 O O . ALA A 1 69 ? 10.673 -7.927 -24.657 1.00 56.81 69 ALA A O 1
ATOM 516 N N . GLU A 1 70 ? 12.875 -8.286 -24.430 1.00 50.72 70 GLU A N 1
ATOM 517 C CA . GLU A 1 70 ? 13.144 -8.776 -25.795 1.00 50.72 70 GLU A CA 1
ATOM 518 C C . GLU A 1 70 ? 12.315 -10.016 -26.201 1.00 50.72 70 GLU A C 1
ATOM 520 O O . GLU A 1 70 ? 12.373 -10.472 -27.341 1.00 50.72 70 GLU A O 1
ATOM 525 N N . SER A 1 71 ? 11.488 -10.549 -25.297 1.00 47.62 71 SER A N 1
ATOM 526 C CA . SER A 1 71 ? 10.489 -11.566 -25.599 1.00 47.62 71 SER A CA 1
ATOM 527 C C . SER A 1 71 ? 9.078 -10.983 -25.474 1.00 47.62 71 SER A C 1
ATOM 529 O O . SER A 1 71 ? 8.619 -10.625 -24.391 1.00 47.62 71 SER A O 1
ATOM 531 N N . TYR A 1 72 ? 8.345 -10.969 -26.592 1.00 45.00 72 TYR A N 1
ATOM 532 C CA . TYR A 1 72 ? 6.935 -10.556 -26.703 1.00 45.00 72 TYR A CA 1
ATOM 533 C C . TYR A 1 72 ? 5.966 -11.295 -25.745 1.00 45.00 72 TYR A C 1
ATOM 535 O O . TYR A 1 72 ? 4.796 -10.928 -25.657 1.00 45.00 72 TYR A O 1
ATOM 543 N N . ASN A 1 73 ? 6.443 -12.305 -25.004 1.00 50.50 73 ASN A N 1
ATOM 544 C CA . ASN A 1 73 ? 5.662 -13.132 -24.083 1.00 50.50 73 ASN A CA 1
ATOM 545 C C . ASN A 1 73 ? 5.857 -12.787 -22.590 1.00 50.50 73 ASN A C 1
ATOM 547 O O . ASN A 1 73 ? 5.115 -13.322 -21.773 1.00 50.50 73 ASN A O 1
ATOM 551 N N . ASN A 1 74 ? 6.787 -11.888 -22.228 1.00 53.59 74 ASN A N 1
ATOM 552 C CA . ASN A 1 74 ? 7.097 -11.516 -20.834 1.00 53.59 74 ASN A CA 1
ATOM 553 C C . ASN A 1 74 ? 7.047 -9.993 -20.607 1.00 53.59 74 ASN A C 1
ATOM 555 O O . ASN A 1 74 ? 7.954 -9.408 -20.018 1.00 53.59 74 ASN A O 1
ATOM 559 N N . ALA A 1 75 ? 5.994 -9.317 -21.077 1.00 59.59 75 ALA A N 1
ATOM 560 C CA . ALA A 1 75 ? 5.765 -7.924 -20.693 1.00 59.59 75 ALA A CA 1
ATOM 561 C C . ALA A 1 75 ? 5.458 -7.852 -19.185 1.00 59.59 75 ALA A C 1
ATOM 563 O O . ALA A 1 75 ? 4.326 -8.082 -18.749 1.00 59.59 75 ALA A O 1
ATOM 564 N N . GLU A 1 76 ? 6.473 -7.553 -18.379 1.00 74.81 76 GLU A N 1
ATOM 565 C CA . GLU A 1 76 ? 6.307 -7.345 -16.947 1.00 74.81 76 GLU A CA 1
ATOM 566 C C . GLU A 1 76 ? 5.585 -6.020 -16.702 1.00 74.81 76 GLU A C 1
ATOM 568 O O . GLU A 1 76 ? 5.955 -4.964 -17.219 1.00 74.81 76 GLU A O 1
ATOM 573 N N . SER A 1 77 ? 4.495 -6.095 -15.941 1.00 86.25 77 SER A N 1
ATOM 574 C CA . SER A 1 77 ? 3.814 -4.916 -15.413 1.00 86.25 77 SER A CA 1
ATOM 575 C C . SER A 1 77 ? 4.303 -4.670 -13.995 1.00 86.25 77 SER A C 1
ATOM 577 O O . SER A 1 77 ? 4.493 -5.625 -13.238 1.00 86.25 77 SER A O 1
ATOM 579 N N . PHE A 1 78 ? 4.487 -3.401 -13.658 1.00 91.19 78 PHE A N 1
ATOM 580 C CA . PHE A 1 78 ? 4.904 -2.943 -12.341 1.00 91.19 78 PHE A CA 1
ATOM 581 C C . PHE A 1 78 ? 3.876 -1.973 -11.784 1.00 91.19 78 PHE A C 1
ATOM 583 O O . PHE A 1 78 ? 3.296 -1.174 -12.526 1.00 91.19 78 PHE A O 1
ATOM 590 N N . VAL A 1 79 ? 3.676 -2.033 -10.472 1.00 95.31 79 VAL A N 1
ATOM 591 C CA . VAL A 1 79 ? 3.002 -0.977 -9.725 1.00 95.31 79 VAL A CA 1
ATOM 592 C C . VAL A 1 79 ? 3.995 0.176 -9.618 1.00 95.31 79 VAL A C 1
ATOM 594 O O . VAL A 1 79 ? 5.030 0.073 -8.962 1.00 95.31 79 VAL A O 1
ATOM 597 N N . GLU A 1 80 ? 3.716 1.250 -10.345 1.00 95.94 80 GLU A N 1
ATOM 598 C CA . GLU A 1 80 ? 4.593 2.416 -10.443 1.00 95.94 80 GLU A CA 1
ATOM 599 C C . GLU A 1 80 ? 4.347 3.372 -9.275 1.00 95.94 80 GLU A C 1
ATOM 601 O O . GLU A 1 80 ? 5.301 3.893 -8.701 1.00 95.94 80 GLU A O 1
ATOM 606 N N . SER A 1 81 ? 3.083 3.526 -8.865 1.00 98.12 81 SER A N 1
ATOM 607 C CA . SER A 1 81 ? 2.733 4.300 -7.682 1.00 98.12 81 SER A CA 1
ATOM 608 C C . SER A 1 81 ? 1.626 3.682 -6.842 1.00 98.12 81 SER A C 1
ATOM 610 O O . SER A 1 81 ? 0.825 2.878 -7.327 1.00 98.12 81 SER A O 1
ATOM 612 N N . LEU A 1 82 ? 1.575 4.093 -5.573 1.00 98.31 82 LEU A N 1
ATOM 613 C CA . LEU A 1 82 ? 0.478 3.801 -4.656 1.00 98.31 82 LEU A CA 1
ATOM 614 C C . LEU A 1 82 ? 0.118 5.010 -3.799 1.00 98.31 82 LEU A C 1
ATOM 616 O O . LEU A 1 82 ? 0.989 5.672 -3.237 1.00 98.31 82 LEU A O 1
ATOM 620 N N . THR A 1 83 ? -1.183 5.210 -3.628 1.00 98.50 83 THR A N 1
ATOM 621 C CA . THR A 1 83 ? -1.775 6.115 -2.646 1.00 98.50 83 THR A CA 1
ATOM 622 C C . THR A 1 83 ? -2.761 5.332 -1.789 1.00 98.50 83 THR A C 1
ATOM 624 O O . THR A 1 83 ? -3.623 4.612 -2.302 1.00 98.50 83 THR A O 1
ATOM 627 N N . PHE A 1 84 ? -2.645 5.478 -0.472 1.00 98.12 84 PHE A N 1
ATOM 628 C CA . PHE A 1 84 ? -3.544 4.871 0.504 1.00 98.12 84 PHE A CA 1
ATOM 629 C C . PHE A 1 84 ? -4.499 5.923 1.053 1.00 98.12 84 PHE A C 1
ATOM 631 O O . PHE A 1 84 ? -4.072 7.004 1.458 1.00 98.12 84 PHE A O 1
ATOM 638 N N . TYR A 1 85 ? -5.782 5.585 1.120 1.00 97.25 85 TYR A N 1
ATOM 639 C CA . TYR A 1 85 ? -6.803 6.444 1.706 1.00 97.25 85 TYR A CA 1
ATOM 640 C C . TYR A 1 85 ? -7.339 5.796 2.972 1.00 97.25 85 TYR A C 1
ATOM 642 O O . TYR A 1 85 ? -7.707 4.617 2.969 1.00 97.25 85 TYR A O 1
ATOM 650 N N . THR A 1 86 ? -7.405 6.575 4.043 1.00 95.31 86 THR A N 1
ATOM 651 C CA . THR A 1 86 ? -8.101 6.209 5.272 1.00 95.31 86 THR A CA 1
ATOM 652 C C . THR A 1 86 ? -9.383 7.025 5.399 1.00 95.31 86 THR A C 1
ATOM 654 O O . THR A 1 86 ? -9.706 7.869 4.562 1.00 95.31 86 THR A O 1
ATOM 657 N N . ASN A 1 87 ? -10.160 6.775 6.446 1.00 93.12 87 ASN A N 1
ATOM 658 C CA . ASN A 1 87 ? -11.286 7.634 6.805 1.00 93.12 87 ASN A CA 1
ATOM 659 C C . ASN A 1 87 ? -10.860 9.032 7.300 1.00 93.12 87 ASN A C 1
ATOM 661 O O . ASN A 1 87 ? -11.739 9.874 7.484 1.00 93.12 87 ASN A O 1
ATOM 665 N N . TRP A 1 88 ? -9.564 9.285 7.520 1.00 95.06 88 TRP A N 1
ATOM 666 C CA . TRP A 1 88 ? -9.043 10.562 8.024 1.00 95.06 88 TRP A CA 1
ATOM 667 C C . TRP A 1 88 ? -8.026 11.230 7.099 1.00 95.06 88 TRP A C 1
ATOM 669 O O . TRP A 1 88 ? -8.032 12.452 6.963 1.00 95.06 88 TRP A O 1
ATOM 679 N N . HIS A 1 89 ? -7.166 10.447 6.458 1.00 96.56 89 HIS A N 1
ATOM 680 C CA . HIS A 1 89 ? -5.975 10.931 5.779 1.00 96.56 89 HIS A CA 1
ATOM 681 C C . HIS A 1 89 ? -5.792 10.279 4.409 1.00 96.56 89 HIS A C 1
ATOM 683 O O . HIS A 1 89 ? -6.392 9.264 4.055 1.00 96.56 89 HIS A O 1
ATOM 689 N N . THR A 1 90 ? -4.927 10.904 3.619 1.00 98.00 90 THR A N 1
ATOM 690 C CA . THR A 1 90 ? -4.395 10.355 2.373 1.00 98.00 90 THR A CA 1
ATOM 691 C C . THR A 1 90 ? -2.882 10.258 2.518 1.00 98.00 90 THR A C 1
ATOM 693 O O . THR A 1 90 ? -2.244 11.226 2.929 1.00 98.00 90 THR A O 1
ATOM 696 N N . HIS A 1 91 ? -2.311 9.101 2.186 1.00 98.38 91 HIS A N 1
ATOM 697 C CA . HIS A 1 91 ? -0.876 8.840 2.252 1.00 98.38 91 HIS A CA 1
ATOM 698 C C . HIS A 1 91 ? -0.346 8.486 0.866 1.00 98.38 91 HIS A C 1
ATOM 700 O O . HIS A 1 91 ? -0.737 7.466 0.298 1.00 98.38 91 HIS A O 1
ATOM 706 N N . GLY A 1 92 ? 0.562 9.309 0.350 1.00 96.88 92 GLY A N 1
ATOM 707 C CA . GLY A 1 92 ? 1.138 9.163 -0.982 1.00 96.88 92 GLY A CA 1
ATOM 708 C C . GLY A 1 92 ? 0.917 10.412 -1.846 1.00 96.88 92 GLY A C 1
ATOM 709 O O . GLY A 1 92 ? 0.569 11.468 -1.308 1.00 96.88 92 GLY A O 1
ATOM 710 N N . PRO A 1 93 ? 1.126 10.304 -3.165 1.00 97.62 93 PRO A N 1
ATOM 711 C CA . PRO A 1 93 ? 1.580 9.099 -3.860 1.00 97.62 93 PRO A CA 1
ATOM 712 C C . PRO A 1 93 ? 3.008 8.708 -3.466 1.00 97.62 93 PRO A C 1
ATOM 714 O O . PRO A 1 93 ? 3.866 9.553 -3.216 1.00 97.62 93 PRO A O 1
ATOM 717 N N . PHE A 1 94 ? 3.254 7.407 -3.404 1.00 98.19 94 PHE A N 1
ATOM 718 C CA . PHE A 1 94 ? 4.589 6.820 -3.317 1.00 98.19 94 PHE A CA 1
ATOM 719 C C . PHE A 1 94 ? 4.952 6.267 -4.686 1.00 98.19 94 PHE A C 1
ATOM 721 O O . PHE A 1 94 ? 4.091 5.661 -5.317 1.00 98.19 94 PHE A O 1
ATOM 728 N N . GLY A 1 95 ? 6.189 6.456 -5.144 1.00 96.00 95 GLY A N 1
ATOM 729 C CA . GLY A 1 95 ? 6.565 6.182 -6.533 1.00 96.00 95 GLY A CA 1
ATOM 730 C C . GLY A 1 95 ? 6.212 7.323 -7.496 1.00 96.00 95 GLY A C 1
ATOM 731 O O . GLY A 1 95 ? 6.034 8.472 -7.082 1.00 96.00 95 GLY A O 1
ATOM 732 N N . PHE A 1 96 ? 6.133 7.022 -8.795 1.00 93.25 96 PHE A N 1
ATOM 733 C CA . PHE A 1 96 ? 5.911 8.018 -9.849 1.00 93.25 96 PHE A CA 1
ATOM 734 C C . PHE A 1 96 ? 4.563 7.810 -10.551 1.00 93.25 96 PHE A C 1
ATOM 736 O O . PHE A 1 96 ? 4.200 6.692 -10.875 1.00 93.25 96 PHE A O 1
ATOM 743 N N . GLU A 1 97 ? 3.800 8.877 -10.796 1.00 91.25 97 GLU A N 1
ATOM 744 C CA . GLU A 1 97 ? 2.425 8.780 -11.321 1.00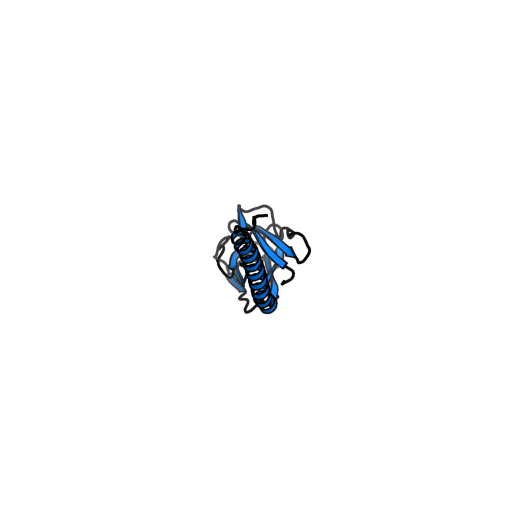 91.25 97 GLU A CA 1
ATOM 745 C C . GLU A 1 97 ? 2.337 9.102 -12.822 1.00 91.25 97 GLU A C 1
ATOM 747 O O . GLU A 1 97 ? 1.713 10.086 -13.221 1.00 91.25 97 GLU A O 1
ATOM 752 N N . LYS A 1 98 ? 2.990 8.313 -13.686 1.00 90.75 98 LYS A N 1
ATOM 753 C CA . LYS A 1 98 ? 2.940 8.534 -15.152 1.00 90.75 98 LYS A CA 1
ATOM 754 C C . LYS A 1 98 ? 2.243 7.429 -15.933 1.00 90.75 98 LYS A C 1
ATOM 756 O O . LYS A 1 98 ? 1.861 7.637 -17.085 1.00 90.75 98 LYS A O 1
ATOM 761 N N . GLY A 1 99 ? 2.117 6.261 -15.330 1.00 92.00 99 GLY A N 1
ATOM 762 C CA . GLY A 1 99 ? 1.534 5.072 -15.909 1.00 92.00 99 GLY A CA 1
ATOM 763 C C . GLY A 1 99 ? 0.011 5.114 -15.972 1.00 92.00 99 GLY A C 1
ATOM 764 O O . GLY A 1 99 ? -0.648 6.138 -15.808 1.00 92.00 99 GLY A O 1
ATOM 765 N N . THR A 1 100 ? -0.571 3.945 -16.218 1.00 94.94 100 THR A N 1
ATOM 766 C CA . THR A 1 100 ? -2.022 3.775 -16.294 1.00 94.94 100 THR A CA 1
ATOM 767 C C . THR A 1 100 ? -2.614 3.774 -14.893 1.00 94.94 100 THR A C 1
ATOM 769 O O . THR A 1 100 ? -2.317 2.876 -14.103 1.00 94.94 100 THR A O 1
ATOM 772 N N . HIS A 1 101 ? -3.452 4.768 -14.602 1.00 97.00 101 HIS A N 1
ATOM 773 C CA . HIS A 1 101 ? -4.112 4.914 -13.310 1.00 97.00 101 HIS A CA 1
ATOM 774 C C . HIS A 1 101 ? -5.102 3.774 -13.030 1.00 97.00 101 HIS A C 1
ATOM 776 O O . HIS A 1 101 ? -5.864 3.358 -13.905 1.00 97.00 101 HIS A O 1
ATOM 782 N N . PHE A 1 102 ? -5.143 3.332 -11.777 1.00 95.31 102 PHE A N 1
ATOM 783 C CA . PHE A 1 102 ? -6.174 2.473 -11.218 1.00 95.31 102 PHE A CA 1
ATOM 784 C C . PHE A 1 102 ? -6.648 3.031 -9.873 1.00 95.31 102 PHE A C 1
ATOM 786 O O . PHE A 1 102 ? -5.908 3.687 -9.145 1.00 95.31 102 PHE A O 1
ATOM 793 N N . SER A 1 103 ? -7.888 2.722 -9.514 1.00 95.12 103 SER A N 1
ATOM 794 C CA . SER A 1 103 ? -8.412 2.950 -8.171 1.00 95.12 103 SER A CA 1
ATOM 795 C C . SER A 1 103 ? -9.349 1.820 -7.776 1.00 95.12 103 SER A C 1
ATOM 797 O O . SER A 1 103 ? -10.041 1.240 -8.614 1.00 95.12 103 SER A O 1
ATOM 799 N N . LEU A 1 104 ? -9.356 1.496 -6.487 1.00 89.25 104 LEU A N 1
ATOM 800 C CA . LEU A 1 104 ? -10.254 0.515 -5.893 1.00 89.25 104 LEU A CA 1
ATOM 801 C C . LEU A 1 104 ? -11.153 1.233 -4.884 1.00 89.25 104 LEU A C 1
ATOM 803 O O . LEU A 1 104 ? -10.823 1.257 -3.700 1.00 89.25 104 LEU A O 1
ATOM 807 N N . PRO A 1 105 ? -12.267 1.845 -5.330 1.00 74.19 105 PRO A N 1
ATOM 808 C CA . PRO A 1 105 ? -13.237 2.434 -4.420 1.00 74.19 105 PRO A CA 1
ATOM 809 C C . PRO A 1 105 ? -13.955 1.324 -3.652 1.00 74.19 105 PRO A C 1
ATOM 811 O O . PRO 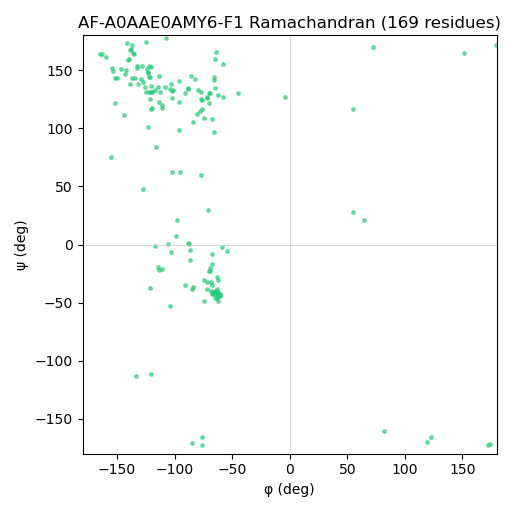A 1 105 ? -14.458 0.365 -4.242 1.00 74.19 105 PRO A O 1
ATOM 814 N N . ILE A 1 106 ? -14.016 1.454 -2.329 1.00 74.19 106 ILE A N 1
ATOM 815 C CA . ILE A 1 106 ? -14.632 0.449 -1.469 1.00 74.19 106 ILE A CA 1
ATOM 816 C C . ILE A 1 106 ? -15.738 1.105 -0.644 1.00 74.19 106 ILE A C 1
ATOM 818 O O . ILE A 1 106 ? -15.498 1.761 0.367 1.00 74.19 106 ILE A O 1
ATOM 822 N N . GLU A 1 107 ? -16.984 0.905 -1.065 1.00 79.62 107 GLU A N 1
ATOM 823 C CA . GLU A 1 107 ? -18.148 1.338 -0.295 1.00 79.62 107 GLU A CA 1
ATOM 824 C C . GLU A 1 107 ? -18.446 0.355 0.838 1.00 79.62 107 GLU A C 1
ATOM 826 O O . GLU A 1 107 ? -18.527 -0.856 0.623 1.00 79.62 107 GLU A O 1
ATOM 831 N N . ASN A 1 108 ? -18.674 0.874 2.047 1.00 82.75 108 ASN A N 1
ATOM 832 C CA . ASN A 1 108 ? -19.102 0.096 3.215 1.00 82.75 108 ASN A CA 1
ATOM 833 C C . ASN A 1 108 ? -18.190 -1.095 3.568 1.00 82.75 108 ASN A C 1
ATOM 835 O O . ASN A 1 108 ? -18.654 -2.081 4.153 1.00 82.75 108 ASN A O 1
ATOM 839 N N . ARG A 1 109 ? -16.894 -1.037 3.247 1.00 86.31 109 ARG A N 1
ATOM 840 C CA . ARG A 1 109 ? -15.909 -2.034 3.689 1.00 86.31 109 ARG A CA 1
ATOM 841 C C . ARG A 1 109 ? -14.607 -1.360 4.109 1.00 86.31 109 ARG A C 1
ATOM 843 O O . ARG A 1 109 ? -14.405 -0.174 3.886 1.00 86.31 109 ARG A O 1
ATOM 850 N N . VAL A 1 110 ? -13.762 -2.145 4.758 1.00 90.00 110 VAL A N 1
ATOM 851 C CA . VAL A 1 110 ? -12.460 -1.745 5.288 1.00 90.00 110 VAL A CA 1
ATOM 852 C C . VAL A 1 110 ? -11.406 -2.692 4.745 1.00 90.00 110 VAL A C 1
ATOM 854 O O . VAL A 1 110 ? -11.624 -3.908 4.755 1.00 90.00 110 VAL A O 1
ATOM 857 N N . ILE A 1 111 ? -10.277 -2.148 4.292 1.00 93.12 111 ILE A N 1
ATOM 858 C CA . ILE A 1 111 ? -9.124 -2.947 3.870 1.00 93.12 111 ILE A CA 1
ATOM 859 C C . ILE A 1 111 ? -8.413 -3.464 5.122 1.00 93.12 111 ILE A C 1
ATOM 861 O O . ILE A 1 111 ? -8.026 -2.696 6.000 1.00 93.12 111 ILE A O 1
ATOM 865 N N . VAL A 1 112 ? -8.248 -4.782 5.202 1.00 92.38 112 VAL A N 1
ATOM 866 C CA . VAL A 1 112 ? -7.650 -5.482 6.354 1.00 92.38 112 VAL A CA 1
ATOM 867 C C . VAL A 1 112 ? -6.354 -6.210 6.007 1.00 92.38 112 VAL A C 1
ATOM 869 O O . VAL A 1 112 ? -5.738 -6.822 6.873 1.00 92.38 112 VAL A O 1
ATOM 872 N N . GLY A 1 113 ? -5.935 -6.159 4.747 1.00 93.88 113 GLY A N 1
ATOM 873 C CA . GLY A 1 113 ? -4.696 -6.765 4.285 1.00 93.88 113 GLY A CA 1
ATOM 874 C C . GLY A 1 113 ? -4.497 -6.559 2.793 1.00 93.88 113 GLY A C 1
ATOM 875 O O . GLY A 1 113 ? -5.410 -6.135 2.085 1.00 93.88 113 GLY A O 1
ATOM 876 N N . PHE A 1 114 ? -3.313 -6.924 2.319 1.00 95.31 114 PHE A N 1
ATOM 877 C CA . PHE A 1 114 ? -2.949 -6.885 0.908 1.00 95.31 114 PHE A CA 1
ATOM 878 C C . PHE A 1 114 ? -2.521 -8.268 0.422 1.00 95.31 114 PHE A C 1
ATOM 880 O O . PHE A 1 114 ? -2.043 -9.101 1.196 1.00 95.31 114 PHE A O 1
ATOM 887 N N . HIS A 1 115 ? -2.683 -8.499 -0.873 1.00 93.38 115 HIS A N 1
ATOM 888 C CA . HIS A 1 115 ? -2.086 -9.617 -1.597 1.00 93.38 115 HIS A CA 1
ATOM 889 C C . HIS A 1 115 ? -1.573 -9.115 -2.946 1.00 93.38 115 HIS A C 1
ATOM 891 O O . HIS A 1 115 ? -1.884 -7.999 -3.356 1.00 93.38 115 HIS A O 1
ATOM 897 N N . GLY A 1 116 ? -0.791 -9.915 -3.660 1.00 90.44 116 GLY A N 1
ATOM 898 C CA . GLY A 1 116 ? -0.220 -9.459 -4.918 1.00 90.44 116 GLY A CA 1
ATOM 899 C C . GLY A 1 116 ? 0.759 -10.443 -5.527 1.00 90.44 116 GLY A C 1
ATOM 900 O O . GLY A 1 116 ? 0.902 -11.568 -5.050 1.00 90.44 116 GLY A O 1
ATOM 901 N N . ARG A 1 117 ? 1.434 -9.985 -6.579 1.00 91.44 117 ARG A N 1
ATOM 902 C CA . ARG A 1 117 ? 2.583 -10.657 -7.188 1.00 91.44 117 ARG A CA 1
ATOM 903 C C . ARG A 1 117 ? 3.768 -9.708 -7.114 1.00 91.44 117 ARG A C 1
ATOM 905 O O . ARG A 1 117 ? 3.622 -8.540 -7.476 1.00 91.44 117 ARG A O 1
ATOM 912 N N . ALA A 1 118 ? 4.898 -10.209 -6.644 1.00 90.12 118 ALA A N 1
ATOM 913 C CA . ALA A 1 118 ? 6.125 -9.444 -6.543 1.00 90.12 118 ALA A CA 1
ATOM 914 C C . ALA A 1 118 ? 7.332 -10.376 -6.657 1.00 90.12 118 ALA A C 1
ATOM 916 O O . ALA A 1 118 ? 7.288 -11.478 -6.107 1.00 90.12 118 ALA A O 1
ATOM 917 N N . ASP A 1 119 ? 8.375 -9.876 -7.310 1.00 86.75 119 ASP A N 1
ATOM 918 C CA . ASP A 1 119 ? 9.713 -10.470 -7.361 1.00 86.75 119 ASP A CA 1
ATOM 919 C C . ASP A 1 119 ? 10.706 -9.451 -6.772 1.00 86.75 119 ASP A C 1
ATOM 921 O O . ASP A 1 119 ? 10.617 -9.126 -5.587 1.00 86.75 119 ASP A O 1
ATOM 925 N N . ASP A 1 120 ? 11.593 -8.867 -7.583 1.00 86.69 120 ASP A N 1
ATOM 926 C CA . ASP A 1 120 ? 12.440 -7.740 -7.160 1.00 86.69 120 ASP A CA 1
ATOM 927 C C . ASP A 1 120 ? 11.637 -6.440 -6.968 1.00 86.69 120 ASP A C 1
ATOM 929 O O . ASP A 1 120 ? 12.034 -5.569 -6.193 1.00 86.69 120 ASP A O 1
ATOM 933 N N . TYR A 1 121 ? 10.477 -6.343 -7.622 1.00 89.69 121 TYR A N 1
ATOM 934 C CA . TYR A 1 121 ? 9.553 -5.209 -7.571 1.00 89.69 121 TYR A CA 1
ATOM 935 C C . TYR A 1 121 ? 8.111 -5.687 -7.415 1.00 89.69 121 TYR A C 1
ATOM 937 O O . TYR A 1 121 ? 7.788 -6.848 -7.684 1.00 89.69 121 TYR A O 1
ATOM 945 N N . MET A 1 122 ? 7.210 -4.783 -7.033 1.00 92.00 122 MET A N 1
ATOM 946 C CA . MET A 1 122 ? 5.788 -5.099 -6.956 1.00 92.00 122 MET A CA 1
ATOM 947 C C . MET A 1 122 ? 5.150 -5.092 -8.354 1.00 92.00 122 MET A C 1
ATOM 949 O O . MET A 1 122 ? 5.050 -4.052 -9.001 1.00 92.00 122 MET A O 1
ATOM 953 N N . ASN A 1 123 ? 4.675 -6.246 -8.832 1.00 90.75 123 ASN A N 1
ATOM 954 C CA . ASN A 1 123 ? 4.066 -6.370 -10.163 1.00 90.75 123 ASN A CA 1
ATOM 955 C C . ASN A 1 123 ? 2.552 -6.144 -10.161 1.00 90.75 123 ASN A C 1
ATOM 957 O O . ASN A 1 123 ? 1.986 -5.653 -11.136 1.00 90.75 123 ASN A O 1
ATOM 961 N N . ALA A 1 124 ? 1.883 -6.567 -9.089 1.00 92.06 124 ALA A N 1
ATOM 962 C CA . ALA A 1 124 ? 0.441 -6.446 -8.931 1.00 92.06 124 ALA A CA 1
ATOM 963 C C . ALA A 1 124 ? 0.062 -6.386 -7.452 1.00 92.06 124 ALA A C 1
ATOM 965 O O . ALA A 1 124 ? 0.700 -7.032 -6.619 1.00 92.06 124 ALA A O 1
ATOM 966 N N . ILE A 1 125 ? -1.023 -5.678 -7.151 1.00 94.75 125 ILE A N 1
ATOM 967 C CA . ILE A 1 125 ? -1.571 -5.532 -5.804 1.00 94.75 125 ILE A CA 1
ATOM 968 C C . ILE A 1 125 ? -3.088 -5.738 -5.820 1.00 94.75 125 ILE A C 1
ATOM 970 O O . ILE A 1 125 ? -3.784 -5.349 -6.756 1.00 94.75 125 ILE A O 1
ATOM 974 N N . GLY A 1 126 ? -3.588 -6.363 -4.765 1.00 94.06 126 GLY A N 1
ATOM 975 C CA . GLY A 1 126 ? -4.994 -6.507 -4.427 1.00 94.06 126 GLY A CA 1
ATOM 976 C C . GLY A 1 126 ? -5.187 -6.376 -2.918 1.00 94.06 126 GLY A C 1
ATOM 977 O O . GLY A 1 126 ? -4.224 -6.276 -2.152 1.00 94.06 126 GLY A O 1
ATOM 978 N N . VAL A 1 127 ? -6.446 -6.354 -2.486 1.00 94.88 127 VAL A N 1
ATOM 979 C CA . VAL A 1 127 ? -6.827 -6.051 -1.102 1.00 94.88 127 VAL A CA 1
ATOM 980 C C . VAL A 1 127 ? -7.728 -7.136 -0.523 1.00 94.88 127 VAL A C 1
ATOM 982 O O . VAL A 1 127 ? -8.652 -7.621 -1.174 1.00 94.88 127 VAL A O 1
ATOM 985 N N . TYR A 1 128 ? -7.501 -7.474 0.743 1.00 91.81 128 TYR A N 1
ATOM 986 C CA . TYR A 1 128 ? -8.470 -8.187 1.570 1.00 91.81 128 TYR A CA 1
ATOM 987 C C . TYR A 1 128 ? -9.382 -7.173 2.260 1.00 91.81 128 TYR A C 1
ATOM 989 O O . TYR A 1 128 ? -8.897 -6.191 2.821 1.00 91.81 128 TYR A O 1
ATOM 997 N N . GLN A 1 129 ? -10.696 -7.412 2.256 1.00 89.25 129 GLN A N 1
ATOM 998 C CA . GLN A 1 129 ? -11.685 -6.450 2.754 1.00 89.25 129 GLN A CA 1
ATOM 999 C C . GLN A 1 129 ? -12.790 -7.086 3.610 1.00 89.25 129 GLN A C 1
ATOM 1001 O O . GLN A 1 129 ? -13.287 -8.165 3.292 1.00 89.25 129 GLN A O 1
ATOM 1006 N N . ASN A 1 130 ? -13.234 -6.368 4.648 1.00 86.50 130 ASN A N 1
ATOM 1007 C CA . ASN A 1 130 ? -14.331 -6.753 5.550 1.00 86.50 130 ASN A CA 1
ATOM 1008 C C . ASN A 1 130 ? -15.434 -5.689 5.589 1.00 86.50 130 ASN A C 1
ATOM 1010 O O . ASN A 1 130 ? -15.151 -4.503 5.475 1.00 86.50 130 ASN A O 1
ATOM 1014 N N . ALA A 1 131 ? -16.693 -6.087 5.793 1.00 82.75 131 ALA A N 1
ATOM 1015 C CA . ALA A 1 131 ? -17.823 -5.152 5.843 1.00 82.75 131 ALA A CA 1
ATOM 1016 C C . ALA A 1 131 ? -17.708 -4.148 7.007 1.00 82.75 131 ALA A C 1
ATOM 1018 O O . ALA A 1 131 ? -17.586 -4.553 8.162 1.00 82.75 131 ALA A O 1
ATOM 1019 N N . ALA A 1 132 ? -17.833 -2.848 6.725 1.00 71.44 132 ALA A N 1
ATOM 1020 C CA . ALA A 1 132 ? -17.710 -1.766 7.706 1.00 71.44 132 ALA A CA 1
ATOM 1021 C C . ALA A 1 132 ? -18.868 -1.735 8.720 1.00 71.44 132 ALA A C 1
ATOM 1023 O O . ALA A 1 132 ? -18.706 -1.252 9.838 1.00 71.44 132 ALA A O 1
ATOM 1024 N N . THR A 1 133 ? -20.027 -2.311 8.391 1.00 64.56 133 THR A N 1
ATOM 1025 C CA . THR A 1 133 ? -21.161 -2.461 9.323 1.00 64.56 133 THR A CA 1
ATOM 1026 C C . THR A 1 133 ? -20.825 -3.340 10.524 1.00 64.56 133 THR A C 1
ATOM 1028 O O . THR A 1 133 ? -21.301 -3.082 11.629 1.00 64.56 133 THR A O 1
ATOM 1031 N N . SER A 1 134 ? -19.933 -4.321 10.355 1.00 54.88 134 SER A N 1
ATOM 1032 C CA . SER A 1 134 ? -19.396 -5.086 11.487 1.00 54.88 134 SER A CA 1
ATOM 1033 C C . SER A 1 134 ? -18.500 -4.241 12.404 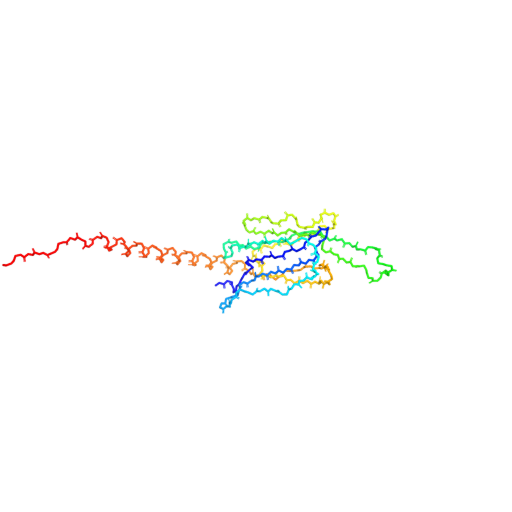1.00 54.88 134 SER A C 1
ATOM 1035 O O . SER A 1 134 ? -18.279 -4.607 13.551 1.00 54.88 134 SER A O 1
ATOM 1037 N N . ILE A 1 135 ? -18.039 -3.088 11.920 1.00 56.59 135 ILE A N 1
ATOM 1038 C CA . ILE A 1 135 ? -16.969 -2.276 12.492 1.00 56.59 135 ILE A CA 1
ATOM 1039 C C . ILE A 1 135 ? -17.537 -1.049 13.208 1.00 56.59 135 ILE A C 1
ATOM 1041 O O . ILE A 1 135 ? -17.308 -0.882 14.402 1.00 56.59 135 ILE A O 1
ATOM 1045 N N . GLN A 1 136 ? -18.377 -0.250 12.543 1.00 54.34 136 GLN A N 1
ATOM 1046 C CA . GLN A 1 136 ? -18.995 0.941 13.139 1.00 54.34 136 GLN A CA 1
ATOM 1047 C C . GLN A 1 136 ? -19.912 0.608 14.326 1.00 54.34 136 GLN A C 1
ATOM 1049 O O . GLN A 1 136 ? -19.795 1.235 15.377 1.00 54.34 136 GLN A O 1
ATOM 1054 N N . GLY A 1 137 ? -20.770 -0.416 14.218 1.00 54.06 137 GLY A N 1
ATOM 1055 C CA . GLY A 1 137 ? -21.625 -0.843 15.337 1.00 54.06 137 GLY A CA 1
ATOM 1056 C C . GLY A 1 137 ? -20.822 -1.355 16.543 1.00 54.06 137 GLY A C 1
ATOM 1057 O O . GLY A 1 137 ? -21.232 -1.209 17.696 1.00 54.06 137 GLY A O 1
ATOM 1058 N N . GLN A 1 138 ? -19.627 -1.897 16.300 1.00 56.66 138 GLN A N 1
ATOM 1059 C CA . GLN A 1 138 ? -18.724 -2.346 17.355 1.00 56.66 138 GLN A CA 1
ATOM 1060 C C . GLN A 1 138 ? -17.870 -1.215 17.937 1.00 56.66 138 GLN A C 1
ATOM 1062 O O . GLN A 1 1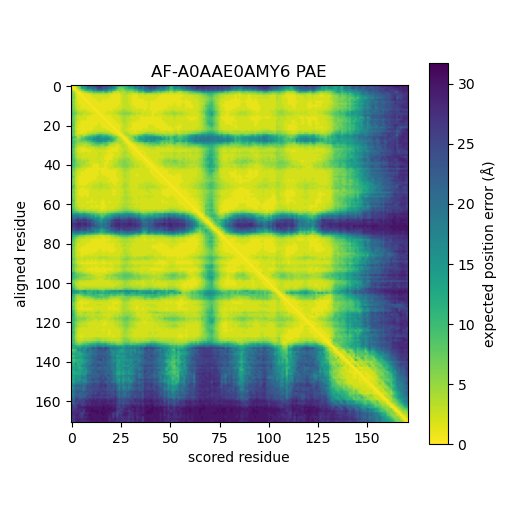38 ? -17.673 -1.187 19.148 1.00 56.66 138 GLN A O 1
ATOM 1067 N N . PHE A 1 139 ? -17.415 -0.250 17.136 1.00 59.34 139 PHE A N 1
ATOM 1068 C CA . PHE A 1 139 ? -16.721 0.934 17.650 1.00 59.34 139 PHE A CA 1
ATOM 1069 C C . PHE A 1 139 ? -17.641 1.811 18.483 1.00 59.34 139 PHE A C 1
ATOM 1071 O O . PHE A 1 139 ? -17.244 2.248 19.558 1.00 59.34 139 PHE A O 1
ATOM 1078 N N . MET A 1 140 ? -18.890 2.002 18.052 1.00 58.84 140 MET A N 1
ATOM 1079 C CA . MET A 1 140 ? -19.880 2.737 18.838 1.00 58.84 140 MET A CA 1
ATOM 1080 C C . MET A 1 140 ? -20.141 2.058 20.188 1.00 58.84 140 MET A C 1
ATOM 1082 O O . MET A 1 140 ? -20.126 2.728 21.217 1.00 58.84 140 MET A O 1
ATOM 1086 N N . THR A 1 141 ? -20.289 0.729 20.225 1.00 56.78 141 THR A N 1
ATOM 1087 C CA . THR A 1 141 ? -20.481 -0.000 21.494 1.00 56.78 141 THR A CA 1
ATOM 1088 C C . THR A 1 141 ? -19.250 0.039 22.403 1.00 56.78 141 THR A C 1
ATOM 1090 O O . THR A 1 141 ? -19.406 0.260 23.602 1.00 56.78 141 THR A O 1
ATOM 1093 N N . HIS A 1 142 ? -18.028 -0.095 21.871 1.00 60.81 142 HIS A N 1
ATOM 1094 C CA . HIS A 1 142 ? -16.805 -0.023 22.686 1.00 60.81 142 HIS A CA 1
ATOM 1095 C C . HIS A 1 142 ? -16.507 1.397 23.175 1.00 60.81 142 HIS A C 1
ATOM 1097 O O . HIS A 1 142 ? -16.132 1.556 24.333 1.00 60.81 142 HIS A O 1
ATOM 1103 N N . LYS A 1 143 ? -16.734 2.435 22.359 1.00 62.50 143 LYS A N 1
ATOM 1104 C CA . LYS A 1 143 ? -16.614 3.835 22.798 1.00 62.50 143 LYS A CA 1
ATOM 1105 C C . LYS A 1 143 ? -17.620 4.172 23.894 1.00 62.50 143 LYS A C 1
ATOM 1107 O O . LYS A 1 143 ? -17.240 4.807 24.873 1.00 62.50 143 LYS A O 1
ATOM 1112 N N . ILE A 1 144 ? -18.869 3.711 23.774 1.00 67.44 144 ILE A N 1
ATOM 1113 C CA . ILE A 1 144 ? -19.878 3.871 24.832 1.00 67.44 144 ILE A CA 1
ATOM 1114 C C . ILE A 1 144 ? -19.437 3.137 26.099 1.00 67.44 144 ILE A C 1
ATOM 1116 O O . ILE A 1 144 ? -19.439 3.740 27.165 1.00 67.44 144 ILE A O 1
ATOM 1120 N N . LEU A 1 145 ? -19.005 1.877 26.004 1.00 66.94 145 LEU A N 1
ATOM 1121 C CA . LEU A 1 145 ? -18.551 1.113 27.167 1.00 66.94 145 LEU A CA 1
ATOM 1122 C C . LEU A 1 145 ? -17.340 1.766 27.852 1.00 66.94 145 LEU A C 1
ATOM 1124 O O . LEU A 1 145 ? -17.312 1.880 29.076 1.00 66.94 145 LEU A O 1
ATOM 1128 N N . PHE A 1 146 ? -16.359 2.237 27.080 1.00 68.00 146 PHE A N 1
ATOM 1129 C CA . PHE A 1 146 ? -15.185 2.933 27.606 1.00 68.00 146 PHE A CA 1
ATOM 1130 C C . PHE A 1 146 ? -15.566 4.263 28.267 1.00 68.00 146 PHE A C 1
ATOM 1132 O O . PHE A 1 146 ? -15.095 4.567 29.362 1.00 68.00 146 PHE A O 1
ATOM 1139 N N . LEU A 1 147 ? -16.474 5.030 27.655 1.00 70.38 147 LEU A N 1
ATOM 1140 C CA . LEU A 1 147 ? -17.007 6.260 28.235 1.00 70.38 147 LEU A CA 1
ATOM 1141 C C . LEU A 1 147 ? -17.777 5.981 29.532 1.00 70.38 147 LEU A C 1
ATOM 1143 O O . LEU A 1 147 ? -17.527 6.651 30.526 1.00 70.38 147 LEU A O 1
ATOM 1147 N N . VAL A 1 148 ? -18.650 4.970 29.558 1.00 70.12 148 VAL A N 1
ATOM 1148 C CA . VAL A 1 148 ? -19.384 4.546 30.762 1.00 70.12 148 VAL A CA 1
ATOM 1149 C C . VAL A 1 148 ? -18.411 4.112 31.855 1.00 70.12 148 VAL A C 1
ATOM 1151 O O . VAL A 1 148 ? -18.557 4.535 32.994 1.00 70.12 148 VAL A O 1
ATOM 1154 N N . THR A 1 149 ? -17.365 3.357 31.521 1.00 72.56 149 THR A N 1
ATOM 1155 C CA . THR A 1 149 ? -16.348 2.916 32.490 1.00 72.56 149 THR A CA 1
ATOM 1156 C C . THR A 1 149 ? -15.557 4.103 33.049 1.00 72.56 149 THR A C 1
ATOM 1158 O O . THR A 1 149 ? -15.306 4.177 34.253 1.00 72.56 149 THR A O 1
ATOM 1161 N N . LYS A 1 150 ? -15.206 5.075 32.198 1.00 73.50 150 LYS A N 1
ATOM 1162 C CA . LYS A 1 150 ? -14.528 6.317 32.592 1.00 73.50 150 LYS A CA 1
ATOM 1163 C C . LYS A 1 150 ? -15.426 7.205 33.457 1.00 73.50 150 LYS A C 1
ATOM 1165 O O . LYS A 1 150 ? -14.957 7.712 34.470 1.00 73.50 150 LYS A O 1
ATOM 1170 N N . ILE A 1 151 ? -16.705 7.351 33.107 1.00 75.56 151 ILE A N 1
ATOM 1171 C CA . ILE A 1 151 ? -17.707 8.083 33.895 1.00 75.56 151 ILE A CA 1
ATOM 1172 C C . ILE A 1 151 ? -17.943 7.390 35.237 1.00 75.56 151 ILE A C 1
ATOM 1174 O O . ILE A 1 151 ? -17.924 8.062 36.257 1.00 75.56 151 ILE A O 1
ATOM 1178 N N . MET A 1 152 ? -18.108 6.067 35.275 1.00 75.31 152 MET A N 1
ATOM 1179 C CA . MET A 1 152 ? -18.267 5.327 36.530 1.00 75.31 152 MET A CA 1
ATOM 1180 C C . MET A 1 152 ? -17.027 5.460 37.413 1.00 75.31 152 MET A C 1
ATOM 1182 O O . MET A 1 152 ? -17.160 5.699 38.606 1.00 75.31 152 MET A O 1
ATOM 1186 N N . SER A 1 153 ? -15.825 5.395 36.837 1.00 77.69 153 SER A N 1
ATOM 1187 C CA . SER A 1 153 ? -14.579 5.635 37.576 1.00 77.69 153 SER A CA 1
ATOM 1188 C C . SER A 1 153 ? -14.502 7.064 38.123 1.00 77.69 153 SER A C 1
ATOM 1190 O O . SER A 1 153 ? -14.154 7.248 39.284 1.00 77.69 153 SER A O 1
ATOM 1192 N N . LEU A 1 154 ? -14.877 8.071 37.325 1.00 71.19 154 LEU A N 1
ATOM 1193 C CA . LEU A 1 154 ? -14.959 9.477 37.745 1.00 71.19 154 LEU A CA 1
ATOM 1194 C C . LEU A 1 154 ? -16.023 9.701 38.828 1.00 71.19 154 LEU A C 1
ATOM 1196 O O . LEU A 1 154 ? -15.770 10.438 39.772 1.00 71.19 154 LEU A O 1
ATOM 1200 N N . LEU A 1 155 ? -17.184 9.052 38.728 1.00 69.19 155 LEU A N 1
ATOM 1201 C CA . LEU A 1 155 ? -18.254 9.112 39.727 1.00 69.19 155 LEU A CA 1
ATOM 1202 C C . LEU A 1 155 ? -17.831 8.445 41.038 1.00 69.19 155 LEU A C 1
ATOM 1204 O O . LEU A 1 155 ? -18.052 9.013 42.101 1.00 69.19 155 LEU A O 1
ATOM 1208 N N . VAL A 1 156 ? -17.162 7.291 40.981 1.00 63.56 156 VAL A N 1
ATOM 1209 C CA . VAL A 1 156 ? -16.584 6.629 42.164 1.00 63.56 156 VAL A CA 1
ATOM 1210 C C . VAL A 1 156 ? -15.499 7.501 42.803 1.00 63.56 156 VAL A C 1
ATOM 1212 O O . VAL A 1 156 ? -15.419 7.579 44.027 1.00 63.56 156 VAL A O 1
ATOM 1215 N N . PHE A 1 157 ? -14.690 8.195 42.000 1.00 53.47 157 PHE A N 1
ATOM 1216 C CA . PHE A 1 157 ? -13.697 9.147 42.502 1.00 53.47 157 PHE A CA 1
ATOM 1217 C C . PHE A 1 157 ? -14.356 10.391 43.122 1.00 53.47 157 PHE A C 1
ATOM 1219 O O . PHE A 1 157 ? -13.936 10.842 44.181 1.00 53.47 157 PHE A O 1
ATOM 1226 N N . SER A 1 158 ? -15.425 10.907 42.508 1.00 52.91 158 SER A N 1
ATOM 1227 C CA . SER A 1 158 ? -16.190 12.057 43.006 1.00 52.91 158 SER A CA 1
ATOM 1228 C C . SER A 1 158 ? -16.950 11.747 44.298 1.00 52.91 158 SER A C 1
ATOM 1230 O O . SER A 1 158 ? -17.050 12.624 45.147 1.00 52.91 158 SER A O 1
ATOM 1232 N N . LEU A 1 159 ? -17.458 10.521 44.469 1.00 53.56 159 LEU A N 1
ATOM 1233 C CA . LEU A 1 159 ? -18.134 10.075 45.695 1.00 53.56 159 LEU A CA 1
ATOM 1234 C C . LEU A 1 159 ? -17.154 9.885 46.864 1.00 53.56 159 LEU A C 1
ATOM 1236 O O . LEU A 1 159 ? -17.495 10.180 48.005 1.00 53.56 159 LEU A O 1
ATOM 1240 N N . ARG A 1 160 ? -15.905 9.477 46.593 1.00 52.19 160 ARG A N 1
ATOM 1241 C CA . ARG A 1 160 ? -14.843 9.402 47.617 1.00 52.19 160 ARG A CA 1
ATOM 1242 C C . ARG A 1 160 ? -14.378 10.768 48.127 1.00 52.19 160 ARG A C 1
ATOM 1244 O O . ARG A 1 160 ? -13.799 10.829 49.201 1.00 52.19 160 ARG A O 1
ATOM 1251 N N . LEU A 1 161 ? -14.625 11.848 47.384 1.00 51.50 161 LEU A N 1
ATOM 1252 C CA . LEU A 1 161 ? -14.304 13.215 47.813 1.00 51.50 161 LEU A CA 1
ATOM 1253 C C . LEU A 1 161 ? -15.422 13.863 48.648 1.00 51.50 161 LEU A C 1
ATOM 1255 O O . LEU A 1 161 ? -15.246 14.977 49.131 1.00 51.50 161 LEU A O 1
ATOM 1259 N N . THR A 1 162 ? -16.567 13.191 48.823 1.00 48.72 162 THR A N 1
ATOM 1260 C CA . THR A 1 162 ? -17.715 13.717 49.583 1.00 48.72 162 THR A CA 1
ATOM 1261 C C . THR A 1 162 ? -17.913 13.075 50.962 1.00 48.72 162 THR A C 1
ATOM 1263 O O . THR A 1 162 ? -18.833 13.475 51.669 1.00 48.72 162 THR A O 1
ATOM 1266 N N . GLU A 1 163 ? -17.061 12.131 51.379 1.00 45.75 163 GLU A N 1
ATOM 1267 C CA . GLU A 1 163 ? -17.167 11.430 52.678 1.00 45.75 163 GLU A CA 1
ATOM 1268 C C . GLU A 1 163 ? -16.259 11.989 53.798 1.00 45.75 163 GLU A C 1
ATOM 1270 O O . GLU A 1 163 ? -16.034 11.316 54.799 1.00 45.75 163 GLU A O 1
ATOM 1275 N N . ASP A 1 164 ? -15.799 13.240 53.705 1.00 49.06 164 ASP A N 1
ATOM 1276 C CA . ASP A 1 164 ? -15.145 13.938 54.825 1.00 49.06 164 ASP A CA 1
ATOM 1277 C C . ASP A 1 164 ? -16.147 14.807 55.606 1.00 49.06 164 ASP A C 1
ATOM 1279 O O . ASP A 1 164 ? -16.004 16.024 55.662 1.00 49.06 164 ASP A O 1
ATOM 1283 N N . TRP A 1 165 ? -17.171 14.208 56.227 1.00 45.28 165 TRP A N 1
ATOM 1284 C CA . TRP A 1 165 ? -17.923 14.870 57.305 1.00 45.28 165 TRP A CA 1
ATOM 1285 C C . TRP A 1 165 ? -18.365 13.888 58.400 1.00 45.28 165 TRP A C 1
ATOM 1287 O O . TRP A 1 165 ? -19.264 13.078 58.211 1.00 45.28 165 TRP A O 1
ATOM 1297 N N . CYS A 1 166 ? -17.740 14.082 59.568 1.00 44.59 166 CYS A N 1
ATOM 1298 C CA . CYS A 1 166 ? -18.238 13.885 60.933 1.00 44.59 166 CYS A CA 1
ATOM 1299 C C . CYS A 1 166 ? -18.810 12.521 61.342 1.00 44.59 166 CYS A C 1
ATOM 1301 O O . CYS A 1 166 ? -19.938 12.220 60.998 1.00 44.59 166 CYS A O 1
ATOM 1303 N N . PHE A 1 167 ? -18.159 11.859 62.310 1.00 38.41 167 PHE A N 1
ATOM 1304 C CA . PHE A 1 167 ? -18.805 11.520 63.589 1.00 38.41 167 PHE A CA 1
ATOM 1305 C C . PHE A 1 167 ? -17.769 11.423 64.719 1.00 38.41 167 PHE A C 1
ATOM 1307 O O . PHE A 1 167 ? -16.846 10.617 64.681 1.00 38.41 167 PHE A O 1
ATOM 1314 N N . GLY A 1 168 ? -17.965 12.243 65.750 1.00 33.69 168 GLY A N 1
ATOM 1315 C CA . GLY A 1 168 ? -17.300 12.151 67.046 1.00 33.69 168 GLY A CA 1
ATOM 1316 C C . GLY A 1 168 ? -18.185 12.822 68.091 1.00 33.69 168 GLY A C 1
ATOM 1317 O O . GLY A 1 168 ? -17.945 13.970 68.453 1.00 33.69 168 GLY A O 1
ATOM 1318 N N . LEU A 1 169 ? -19.267 12.142 68.493 1.00 40.41 169 LEU A N 1
ATOM 1319 C CA . LEU A 1 169 ? -20.181 12.595 69.543 1.00 40.41 169 LEU A CA 1
ATOM 1320 C C . LEU A 1 169 ? -19.800 11.958 70.887 1.00 40.41 169 LEU A C 1
ATOM 1322 O O . LEU A 1 169 ? -19.751 10.739 71.017 1.00 40.41 169 LEU A O 1
ATOM 1326 N N . VAL A 1 170 ? -19.546 12.855 71.835 1.00 37.25 170 VAL A N 1
ATOM 1327 C CA . VAL A 1 170 ? -19.747 12.811 73.292 1.00 37.25 170 VAL A CA 1
ATOM 1328 C C . VAL A 1 170 ? -20.437 11.559 73.863 1.00 37.25 170 VAL A C 1
ATOM 1330 O O . VAL A 1 170 ? -21.590 11.276 73.534 1.00 37.25 170 VAL A O 1
ATOM 1333 N N . ILE A 1 171 ? -19.770 10.944 74.844 1.00 53.44 171 ILE A N 1
ATOM 1334 C CA . ILE A 1 171 ? -20.309 10.680 76.193 1.00 53.44 171 ILE A CA 1
ATOM 1335 C C . ILE A 1 171 ? -19.230 11.009 77.220 1.00 53.44 171 ILE A C 1
ATOM 1337 O O . ILE A 1 171 ? -18.054 10.685 76.942 1.00 53.44 171 ILE A O 1
#

Foldseek 3Di:
DQQKAWFKKKWFFDQFTQWIKTWMHGHPDDIDIDDIFHAPHHDIDMDGAPPPVKFWQKKKFFKDWDPPPPDPVDGQIGGQFMWTDIPVDIDDRGHHGDHHMDMDGHPQKTFGDKDAHYDNGGRTIDTDIDGCVVPVVVVVVVVVVVVVVVVVVVVVVVVVVPPPDDDDDDD

Organism: NCBI:txid43782

Mean predicted aligned error: 10.99 Å

Secondary structure (DSSP, 8-state):
--SEEEEEEEEEESSSEEEEEEEEEETTEEEEEPPPEE-S-SEEEEEE--TTTS-EEEEEEEEEE-TT-SSTT---EEEEEEEEEESS-EEEEEE---SEEEEEE-TTEEEEEEEEEESSSEEEEEEEEEETHHHHHHHHHHHHHHHHHHHHHHHHHHHHTS---------

Solvent-accessible surface area (backbone atoms only — not comparable to full-atom values): 9260 Å² total; per-residue (Å²): 111,57,58,46,37,40,39,32,40,40,38,19,26,50,69,35,30,15,20,42,33,40,29,29,38,35,69,98,48,75,72,43,69,54,73,71,41,27,34,90,52,54,52,82,45,78,45,80,38,60,57,86,87,30,47,38,36,35,44,36,32,14,34,38,72,46,82,80,46,93,47,96,85,57,67,49,47,32,33,18,20,41,27,43,29,38,82,82,51,76,50,67,75,41,36,36,87,80,45,54,75,49,71,48,86,46,81,69,33,31,48,49,47,75,49,69,46,52,58,68,37,24,40,44,78,50,73,39,72,45,61,32,71,59,36,54,64,38,50,53,51,51,52,49,50,52,48,50,52,52,48,50,53,50,50,54,54,56,55,66,71,67,71,87,71,87,88,87,81,88,132